Protein AF-A0A2M7QDE8-F1 (afdb_monomer_lite)

Organism: NCBI:txid1974829

Secondary structure (DSSP, 8-state):
-HHHHHHHHH--HHHHHHHHHHHHHH--SSSEEEEEES-HHHHHHHHHHHHHTT-EEEETTT-TTS--TTS-EEEE-SSHHHHHHHHHHHHHTTSS-GGGEEEEESSTHHHHHHHHHHHHTT-S---EEEHHHHHHHHHHHHHHHHHTT--HHHHHHHHHHHHT-S---

Foldseek 3Di:
DCVLLVVLLPPCLLLLVVVVVLQVVQCPDAQEEEEEEPDPVVCVVSQVSSVVVPHHYHYVVPCVVVDFQSHAYEYDYPALVVQLVVLLVCLVVSRHDQSRYEYEHADPVSLVSQCVSCVVSVHDGRHYRYSVVSSVVLVVVVVVCVVVVHDSVRNVVVVCVVSVVDPPD

Sequence (169 aa):
MKQIVQQASESRAPLIAEVLGWAKTVVTEGNNIVFDTTNAEYFATVKNLLEVNGYHVLDVVKDKKAYTSQTPRLVYQATTADTAQTIGSLIATKLVDVEKCCALLDKAEGVSDLVEIAKENGVSEIPSICSAIIYDRWFRTVRGWIRMGATAKQIQVELDQTFNLTPTK

pLDDT: mean 84.72, std 14.66, range [29.58, 96.12]

Structure (mmCIF, N/CA/C/O backbone):
data_AF-A0A2M7QDE8-F1
#
_entry.id   AF-A0A2M7QDE8-F1
#
loop_
_atom_site.group_PDB
_atom_site.id
_atom_site.type_symbol
_atom_site.label_atom_id
_atom_site.label_alt_id
_atom_site.label_comp_id
_atom_site.label_asym_id
_atom_site.label_entity_id
_atom_site.label_seq_id
_atom_site.pdbx_PDB_ins_code
_atom_site.Cartn_x
_atom_site.Cartn_y
_atom_site.Cartn_z
_atom_site.occupancy
_atom_site.B_iso_or_equiv
_atom_site.auth_seq_id
_atom_site.auth_comp_id
_atom_site.auth_asym_id
_atom_site.auth_atom_id
_atom_site.pdbx_PDB_model_num
ATOM 1 N N . MET A 1 1 ? 18.645 -6.577 -21.889 1.00 39.50 1 MET A N 1
ATOM 2 C CA . MET A 1 1 ? 17.188 -6.767 -21.690 1.00 39.50 1 MET A CA 1
ATOM 3 C C . MET A 1 1 ? 16.856 -7.132 -20.244 1.00 39.50 1 MET A C 1
ATOM 5 O O . MET A 1 1 ? 16.131 -6.371 -19.627 1.00 39.50 1 MET A O 1
ATOM 9 N N . LYS A 1 2 ? 17.437 -8.206 -19.672 1.00 37.97 2 LYS A N 1
ATOM 10 C CA . LYS A 1 2 ? 17.228 -8.579 -18.255 1.00 37.97 2 LYS A CA 1
ATOM 11 C C . LYS A 1 2 ? 17.643 -7.487 -17.256 1.00 37.97 2 LYS A C 1
ATOM 13 O O . LYS A 1 2 ? 16.861 -7.176 -16.380 1.00 37.97 2 LYS A O 1
ATOM 18 N N . GLN A 1 3 ? 18.801 -6.846 -17.436 1.00 41.59 3 GLN A N 1
ATOM 19 C CA . GLN A 1 3 ? 19.337 -5.875 -16.464 1.00 41.59 3 GLN A CA 1
ATOM 20 C C . GLN A 1 3 ? 18.450 -4.643 -16.199 1.00 41.59 3 GLN A C 1
ATOM 22 O O . GLN A 1 3 ? 18.270 -4.283 -15.049 1.00 41.59 3 GLN A O 1
ATOM 27 N N . ILE A 1 4 ? 17.854 -4.027 -17.225 1.00 45.50 4 ILE A N 1
ATOM 28 C CA . ILE A 1 4 ? 17.056 -2.789 -17.063 1.00 45.50 4 ILE A CA 1
ATOM 29 C C . ILE A 1 4 ? 15.699 -3.087 -16.410 1.00 45.50 4 ILE A C 1
ATOM 31 O O . ILE A 1 4 ? 15.236 -2.366 -15.536 1.00 45.50 4 ILE A O 1
ATOM 35 N N . VAL A 1 5 ? 15.078 -4.195 -16.822 1.00 46.16 5 VAL A N 1
ATOM 36 C CA . VAL A 1 5 ? 13.816 -4.701 -16.260 1.00 46.16 5 VAL A CA 1
ATOM 37 C C . VAL A 1 5 ? 14.018 -5.131 -14.803 1.00 46.16 5 VAL A C 1
ATOM 39 O O . VAL A 1 5 ? 13.179 -4.836 -13.959 1.00 46.16 5 VAL A O 1
ATOM 42 N N . GLN A 1 6 ? 15.153 -5.769 -14.506 1.00 44.16 6 GLN A N 1
ATOM 43 C CA . GLN A 1 6 ? 15.540 -6.178 -13.160 1.00 44.16 6 GLN A CA 1
ATOM 44 C C . GLN A 1 6 ? 15.742 -4.961 -12.243 1.00 44.16 6 GLN A C 1
ATOM 46 O O . GLN A 1 6 ? 15.187 -4.926 -11.155 1.00 44.16 6 GLN A O 1
ATOM 51 N N . GLN A 1 7 ? 16.428 -3.918 -12.713 1.00 46.44 7 GLN A N 1
ATOM 52 C CA . GLN A 1 7 ? 16.706 -2.714 -11.924 1.00 46.44 7 GLN A CA 1
ATOM 53 C C . GLN A 1 7 ? 15.438 -1.891 -11.610 1.00 46.44 7 GLN A C 1
ATOM 55 O O . GLN A 1 7 ? 15.311 -1.347 -10.516 1.00 46.44 7 GLN A O 1
ATOM 60 N N . ALA A 1 8 ? 14.464 -1.852 -12.530 1.00 43.44 8 ALA A N 1
ATOM 61 C CA . ALA A 1 8 ? 13.151 -1.234 -12.303 1.00 43.44 8 ALA A CA 1
ATOM 62 C C . ALA A 1 8 ? 12.210 -2.083 -11.420 1.00 43.44 8 ALA A C 1
ATOM 64 O O . ALA A 1 8 ? 11.289 -1.547 -10.814 1.00 43.44 8 ALA A O 1
ATOM 65 N N . SER A 1 9 ? 12.427 -3.402 -11.359 1.00 42.66 9 SER A N 1
ATOM 66 C CA . SER A 1 9 ? 11.725 -4.316 -10.446 1.00 42.66 9 SER A CA 1
ATOM 67 C C . SER A 1 9 ? 12.326 -4.318 -9.038 1.00 42.66 9 SER A C 1
ATOM 69 O O . SER A 1 9 ? 11.627 -4.616 -8.074 1.00 42.66 9 SER A O 1
ATOM 71 N N . GLU A 1 10 ? 13.628 -4.050 -8.926 1.00 50.38 10 GLU A N 1
ATOM 72 C CA . GLU A 1 10 ? 14.364 -3.964 -7.661 1.00 50.38 10 GLU A CA 1
ATOM 73 C C . GLU A 1 10 ? 14.188 -2.600 -6.990 1.00 50.38 10 GLU A C 1
ATOM 75 O O . GLU A 1 10 ? 14.259 -2.496 -5.762 1.00 50.38 10 GLU A O 1
ATOM 80 N N . SER A 1 11 ? 13.896 -1.549 -7.763 1.00 59.94 11 SER A N 1
ATOM 81 C CA . SER A 1 11 ? 13.493 -0.277 -7.186 1.00 59.94 11 SER A CA 1
ATOM 82 C C . SER A 1 11 ? 12.074 -0.413 -6.628 1.00 59.94 11 SER A C 1
ATOM 84 O O . SER A 1 11 ? 11.087 -0.502 -7.347 1.00 59.94 11 SER A O 1
ATOM 86 N N . ARG A 1 12 ? 11.939 -0.363 -5.298 1.00 71.88 12 ARG A N 1
ATOM 87 C CA . ARG A 1 12 ? 10.630 -0.247 -4.619 1.00 71.88 12 ARG A CA 1
ATOM 88 C C . ARG A 1 12 ? 9.902 1.068 -4.969 1.00 71.88 12 ARG A C 1
ATOM 90 O O . ARG A 1 12 ? 8.801 1.310 -4.490 1.00 71.88 12 ARG A O 1
ATOM 97 N N . ALA A 1 13 ? 10.507 1.929 -5.786 1.00 76.06 13 ALA A N 1
ATOM 98 C CA . ALA A 1 13 ? 10.066 3.286 -6.070 1.00 76.06 13 ALA A CA 1
ATOM 99 C C . ALA A 1 13 ? 8.669 3.399 -6.698 1.00 76.06 13 ALA A C 1
ATOM 101 O O . ALA A 1 13 ? 7.916 4.245 -6.222 1.00 76.06 13 ALA A O 1
ATOM 102 N N . PRO A 1 14 ? 8.252 2.558 -7.668 1.00 82.25 14 PRO A N 1
ATOM 103 C CA . PRO A 1 14 ? 6.893 2.625 -8.199 1.00 82.25 14 PRO A CA 1
ATOM 104 C C . PRO A 1 14 ? 5.843 2.332 -7.126 1.00 82.25 14 PRO A C 1
ATOM 106 O O . PRO A 1 14 ? 4.840 3.030 -7.033 1.00 82.25 14 PRO A O 1
ATOM 109 N N . LEU A 1 15 ? 6.103 1.337 -6.273 1.00 84.31 15 LEU A N 1
ATOM 110 C CA . LEU A 1 15 ? 5.222 0.998 -5.157 1.00 84.31 15 LEU A CA 1
ATOM 111 C C . LEU A 1 15 ? 5.143 2.146 -4.145 1.00 84.31 15 LEU A C 1
ATOM 113 O O . LEU A 1 15 ? 4.061 2.521 -3.708 1.00 84.31 15 LEU A O 1
ATOM 117 N N . 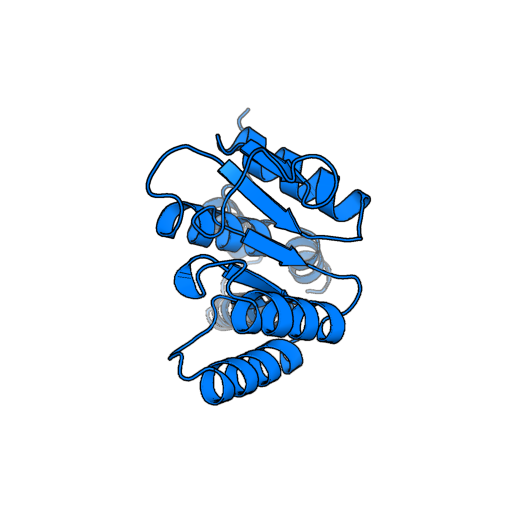ILE A 1 16 ? 6.290 2.734 -3.805 1.00 82.31 16 ILE A N 1
ATOM 118 C CA . ILE A 1 16 ? 6.375 3.855 -2.863 1.00 82.31 16 ILE A CA 1
ATOM 119 C C . ILE A 1 16 ? 5.655 5.091 -3.410 1.00 82.31 16 ILE A C 1
ATOM 121 O O . ILE A 1 16 ? 4.955 5.764 -2.658 1.00 82.31 16 ILE A O 1
ATOM 125 N N . ALA A 1 17 ? 5.793 5.383 -4.704 1.00 84.75 17 ALA A N 1
ATOM 126 C CA . ALA A 1 17 ? 5.118 6.505 -5.344 1.00 84.75 17 ALA A CA 1
ATOM 127 C C . ALA A 1 17 ? 3.590 6.383 -5.239 1.00 84.75 17 ALA A C 1
ATOM 129 O O . ALA A 1 17 ? 2.926 7.362 -4.907 1.00 84.75 17 ALA A O 1
ATOM 130 N N . GLU A 1 18 ? 3.046 5.182 -5.442 1.00 89.88 18 GLU A N 1
ATOM 131 C CA . GLU A 1 18 ? 1.611 4.909 -5.287 1.00 89.88 18 GLU A CA 1
ATOM 132 C C . GLU A 1 18 ? 1.165 5.025 -3.819 1.00 89.88 18 GLU A C 1
ATOM 134 O O . GLU A 1 18 ? 0.129 5.624 -3.536 1.00 89.88 18 GLU A O 1
ATOM 139 N N . VAL A 1 19 ? 1.975 4.548 -2.861 1.00 90.19 19 VAL A N 1
ATOM 140 C CA . VAL A 1 19 ? 1.692 4.707 -1.418 1.00 90.19 19 VAL A CA 1
ATOM 141 C C . VAL A 1 19 ? 1.659 6.177 -1.012 1.00 90.19 19 VAL A C 1
ATOM 143 O O . VAL A 1 19 ? 0.738 6.603 -0.318 1.00 90.19 19 VAL A O 1
ATOM 146 N N . LEU A 1 20 ? 2.635 6.967 -1.461 1.00 88.88 20 LEU A N 1
ATOM 147 C CA . LEU A 1 20 ? 2.668 8.408 -1.214 1.00 88.88 20 LEU A CA 1
ATOM 148 C C . LEU A 1 20 ? 1.514 9.127 -1.922 1.00 88.88 20 LEU A C 1
ATOM 150 O O . LEU A 1 20 ? 0.955 10.071 -1.370 1.00 88.88 20 LEU A O 1
ATOM 154 N N . GLY A 1 21 ? 1.150 8.688 -3.129 1.00 90.31 21 GLY A N 1
ATOM 155 C CA . GLY A 1 21 ? -0.012 9.184 -3.861 1.00 90.31 21 GLY A CA 1
ATOM 156 C C . GLY A 1 21 ? -1.293 8.990 -3.058 1.00 90.31 21 GLY A C 1
ATOM 157 O O . GLY A 1 21 ? -1.991 9.962 -2.781 1.00 90.31 21 GLY A O 1
ATOM 158 N N . TRP A 1 22 ? -1.543 7.766 -2.593 1.00 93.19 22 TRP A N 1
ATOM 159 C CA . TRP A 1 22 ? -2.669 7.462 -1.714 1.00 93.19 22 TRP A CA 1
ATOM 160 C C . TRP A 1 22 ? -2.635 8.296 -0.425 1.00 93.19 22 TRP A C 1
ATOM 162 O O . TRP A 1 22 ? -3.623 8.956 -0.098 1.00 93.19 22 TRP A O 1
ATOM 172 N N . ALA A 1 23 ? -1.491 8.357 0.262 1.00 90.75 23 ALA A N 1
ATOM 173 C CA . ALA A 1 23 ? -1.337 9.127 1.496 1.00 90.75 23 ALA A CA 1
ATOM 174 C C . ALA A 1 23 ? -1.725 10.607 1.317 1.00 90.75 23 ALA A C 1
ATOM 176 O O . ALA A 1 23 ? -2.434 11.167 2.150 1.00 90.75 23 ALA A O 1
ATOM 177 N N . LYS A 1 24 ? -1.332 11.233 0.200 1.00 90.44 24 LYS A N 1
ATOM 178 C CA . LYS A 1 24 ? -1.702 12.622 -0.134 1.00 90.44 24 LYS A CA 1
ATOM 179 C C . LYS A 1 24 ? -3.198 12.816 -0.364 1.00 90.44 24 LYS A C 1
ATOM 181 O O . LYS A 1 24 ? -3.699 13.903 -0.109 1.00 90.44 24 LYS A O 1
ATOM 186 N N . THR A 1 25 ? -3.899 11.801 -0.869 1.00 90.56 25 THR A N 1
ATOM 187 C CA . THR A 1 25 ? -5.348 11.897 -1.123 1.00 90.56 25 THR A CA 1
ATOM 188 C C . THR A 1 25 ? -6.186 11.772 0.144 1.00 90.56 25 THR A C 1
ATOM 190 O O . THR A 1 25 ? -7.268 12.343 0.215 1.00 90.56 25 THR A O 1
ATOM 193 N N . VAL A 1 26 ? -5.692 11.029 1.136 1.00 90.75 26 VAL A N 1
ATOM 194 C CA . VAL A 1 26 ? -6.503 10.560 2.267 1.00 90.75 26 VAL A CA 1
ATOM 195 C C . VAL A 1 26 ? -6.180 11.259 3.588 1.00 90.75 26 VAL A C 1
ATOM 197 O O . VAL A 1 26 ? -7.022 11.338 4.481 1.00 90.75 26 VAL A O 1
ATOM 200 N N . VAL A 1 27 ? -4.954 11.766 3.731 1.00 88.00 27 VAL A N 1
ATOM 201 C CA . VAL A 1 27 ? -4.524 12.528 4.904 1.00 88.00 27 VAL A CA 1
ATOM 202 C C . VAL A 1 27 ? -4.972 13.977 4.712 1.00 88.00 27 VAL A C 1
ATOM 204 O O . VAL A 1 27 ? -4.300 14.765 4.052 1.00 88.00 27 VAL A O 1
ATOM 207 N N . THR A 1 28 ? -6.140 14.314 5.258 1.00 78.00 28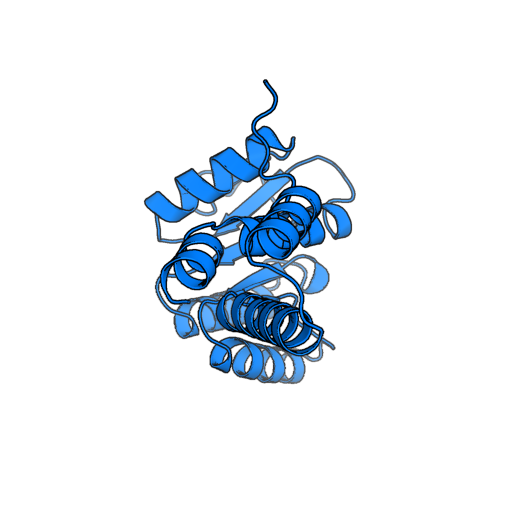 THR A N 1
ATOM 208 C CA . THR A 1 28 ? -6.727 15.662 5.166 1.00 78.00 28 THR A CA 1
ATOM 209 C C . THR A 1 28 ? -6.359 16.557 6.348 1.00 78.00 28 THR A C 1
ATOM 211 O O . THR A 1 28 ? -6.276 17.772 6.193 1.00 78.00 28 THR A O 1
ATOM 214 N N . GLU A 1 29 ? -6.139 15.970 7.527 1.00 77.50 29 GLU A N 1
ATOM 215 C CA . GLU A 1 29 ? -5.799 16.677 8.764 1.00 77.50 29 GLU A CA 1
ATOM 216 C C . GLU A 1 29 ? -4.727 15.912 9.549 1.00 77.50 29 GLU A C 1
ATOM 218 O O . GLU A 1 29 ? -4.822 14.699 9.756 1.00 77.50 29 GLU A O 1
ATOM 223 N N . GLY A 1 30 ? -3.704 16.638 10.006 1.00 82.12 30 GLY A N 1
ATOM 224 C CA . GLY A 1 30 ? -2.514 16.038 10.605 1.00 82.12 30 GLY A CA 1
ATOM 225 C C . GLY A 1 30 ? -1.680 15.259 9.586 1.00 82.12 30 GLY A C 1
ATOM 226 O O . GLY A 1 30 ? -1.886 15.372 8.384 1.00 82.12 30 GLY A O 1
ATOM 227 N N . ASN A 1 31 ? -0.728 14.467 10.086 1.00 89.81 31 ASN A N 1
ATOM 228 C CA . ASN A 1 31 ? 0.226 13.724 9.253 1.00 89.81 31 ASN A CA 1
ATOM 229 C C . ASN A 1 31 ? 0.281 12.228 9.616 1.00 89.81 31 ASN A C 1
ATOM 231 O O . ASN A 1 31 ? 1.196 11.524 9.200 1.00 89.81 31 ASN A O 1
ATOM 235 N N . ASN A 1 32 ? -0.663 11.738 10.423 1.00 93.88 32 ASN A N 1
ATOM 236 C CA . ASN A 1 32 ? -0.595 10.395 10.994 1.00 93.88 32 ASN A CA 1
ATOM 237 C C . ASN A 1 32 ? -1.133 9.338 10.024 1.00 93.88 32 ASN A C 1
ATOM 239 O O . ASN A 1 32 ? -2.249 9.460 9.522 1.00 93.88 32 ASN A O 1
ATOM 243 N N . ILE A 1 33 ? -0.371 8.263 9.841 1.00 94.81 33 ILE A N 1
ATOM 244 C CA . ILE A 1 33 ? -0.781 7.066 9.104 1.00 94.81 33 ILE A CA 1
ATOM 245 C C . ILE A 1 33 ? -0.536 5.863 10.006 1.00 94.81 33 ILE A C 1
ATOM 247 O O . ILE A 1 33 ? 0.557 5.688 10.536 1.00 94.81 33 ILE A O 1
ATOM 251 N N . VAL A 1 34 ? -1.542 5.015 10.176 1.00 95.44 34 VAL A N 1
ATOM 252 C CA . VAL A 1 34 ? -1.362 3.720 10.834 1.00 95.44 34 VAL A CA 1
ATOM 253 C C . VAL A 1 34 ? -0.823 2.741 9.806 1.00 95.44 34 VAL A C 1
ATOM 255 O O . VAL A 1 34 ? -1.432 2.573 8.749 1.00 95.44 34 VAL A O 1
ATOM 258 N N . PHE A 1 35 ? 0.285 2.076 10.119 1.00 94.81 35 PHE A N 1
ATOM 259 C CA . PHE A 1 35 ? 0.754 0.948 9.330 1.00 94.81 35 PHE A CA 1
ATOM 260 C C . PHE A 1 35 ? 0.527 -0.358 10.091 1.00 94.81 35 PHE A C 1
ATOM 262 O O . PHE A 1 35 ? 1.156 -0.627 11.114 1.00 94.81 35 PHE A O 1
ATOM 269 N N . ASP A 1 36 ? -0.418 -1.147 9.591 1.00 93.88 36 ASP A N 1
ATOM 270 C CA . ASP A 1 36 ? -0.814 -2.437 10.140 1.00 93.88 36 ASP A CA 1
ATOM 271 C C . ASP A 1 36 ? -0.092 -3.548 9.376 1.00 93.88 36 ASP A C 1
ATOM 273 O O . ASP A 1 36 ? -0.431 -3.873 8.235 1.00 93.88 36 ASP A O 1
ATOM 277 N N . THR A 1 37 ? 0.963 -4.075 9.991 1.00 91.69 37 THR A N 1
ATOM 278 C CA . THR A 1 37 ? 1.764 -5.151 9.420 1.00 91.69 37 THR A CA 1
ATOM 279 C C . THR A 1 37 ? 2.403 -5.998 10.501 1.00 91.69 37 THR A C 1
ATOM 281 O O . THR A 1 37 ? 2.858 -5.503 11.532 1.00 91.69 37 THR A O 1
ATOM 284 N N . THR A 1 38 ? 2.472 -7.297 10.240 1.00 87.94 38 THR A N 1
ATOM 285 C CA . THR A 1 38 ? 3.240 -8.258 11.040 1.00 87.94 38 THR A CA 1
ATOM 286 C C . THR A 1 38 ? 4.702 -8.369 10.587 1.00 87.94 38 THR A C 1
ATOM 288 O O . THR A 1 38 ? 5.523 -8.968 11.282 1.00 87.94 38 THR A O 1
ATOM 291 N N . ASN A 1 39 ? 5.069 -7.770 9.448 1.00 85.50 39 ASN A N 1
ATOM 292 C CA . ASN A 1 39 ? 6.428 -7.786 8.910 1.00 85.50 39 ASN A CA 1
ATOM 293 C C . ASN A 1 39 ? 7.234 -6.568 9.398 1.00 85.50 39 ASN A C 1
ATOM 295 O O . ASN A 1 39 ? 7.106 -5.465 8.865 1.00 85.50 39 ASN A O 1
ATOM 299 N N . ALA A 1 40 ? 8.111 -6.789 10.381 1.00 83.88 40 ALA A N 1
ATOM 300 C CA . ALA A 1 40 ? 8.924 -5.741 11.001 1.00 83.88 40 ALA A CA 1
ATOM 301 C C . ALA A 1 40 ? 9.928 -5.068 10.043 1.00 83.88 40 ALA A C 1
ATOM 303 O O . ALA A 1 40 ? 10.169 -3.865 10.150 1.00 83.88 40 ALA A O 1
ATOM 304 N N . GLU A 1 41 ? 10.510 -5.812 9.100 1.00 82.31 41 GLU A N 1
ATOM 305 C CA . GLU A 1 41 ? 11.461 -5.256 8.126 1.00 82.31 41 GLU A CA 1
ATOM 306 C C . GLU A 1 41 ? 10.743 -4.343 7.123 1.00 82.31 41 GLU A C 1
ATOM 308 O O . GLU A 1 41 ? 11.189 -3.231 6.811 1.00 82.31 41 GLU A O 1
ATOM 313 N N . TYR A 1 42 ? 9.579 -4.794 6.657 1.00 78.38 42 TYR A N 1
ATOM 314 C CA . TYR A 1 42 ? 8.736 -4.013 5.768 1.00 78.38 42 TYR A CA 1
ATOM 315 C C . TYR A 1 42 ? 8.171 -2.779 6.481 1.00 78.38 42 TYR A C 1
ATOM 317 O O . TYR A 1 42 ? 8.209 -1.684 5.917 1.00 78.38 42 TYR A O 1
ATOM 325 N N . PHE A 1 43 ? 7.768 -2.925 7.751 1.00 82.56 43 PHE A N 1
ATOM 326 C CA . PHE A 1 43 ? 7.406 -1.809 8.625 1.00 82.56 43 PHE A CA 1
ATOM 327 C C . PHE A 1 43 ? 8.505 -0.754 8.668 1.00 82.56 43 PHE A C 1
ATOM 329 O O . PHE A 1 43 ? 8.244 0.398 8.341 1.00 82.56 43 PHE A O 1
ATOM 336 N N . ALA A 1 44 ? 9.740 -1.140 9.003 1.00 83.81 44 ALA A N 1
ATOM 337 C CA . ALA A 1 44 ? 10.861 -0.208 9.097 1.00 83.81 44 ALA A CA 1
ATOM 338 C C . ALA A 1 44 ? 11.124 0.526 7.772 1.00 83.81 44 ALA A C 1
ATOM 340 O O . ALA A 1 44 ? 11.366 1.733 7.772 1.00 83.81 44 ALA A O 1
ATOM 341 N N . THR A 1 45 ? 11.027 -0.185 6.644 1.00 83.56 45 THR A N 1
ATOM 342 C CA . THR A 1 45 ? 11.235 0.409 5.317 1.00 83.56 45 THR A CA 1
ATOM 343 C C . THR A 1 45 ? 10.163 1.454 5.001 1.00 83.56 45 THR A C 1
ATOM 345 O O . THR A 1 45 ? 10.491 2.605 4.714 1.00 83.56 45 THR A O 1
ATOM 348 N N . VAL A 1 46 ? 8.884 1.067 5.040 1.00 83.31 46 VAL A N 1
ATOM 349 C CA . VAL A 1 46 ? 7.770 1.956 4.673 1.00 83.31 46 VAL A CA 1
ATOM 350 C C . VAL A 1 46 ? 7.659 3.109 5.664 1.00 83.31 46 VAL A C 1
ATOM 352 O O . VAL A 1 46 ? 7.443 4.243 5.244 1.00 83.31 46 VAL A O 1
ATOM 355 N N . LYS A 1 47 ? 7.890 2.847 6.958 1.00 87.00 47 LYS A N 1
ATOM 356 C CA . LYS A 1 47 ? 7.951 3.875 7.997 1.00 87.00 47 LYS A CA 1
ATOM 357 C C . LYS A 1 47 ? 8.967 4.954 7.657 1.00 87.00 47 LYS A C 1
ATOM 359 O O . LYS A 1 47 ? 8.585 6.112 7.548 1.00 87.00 47 LYS A O 1
ATOM 364 N N . ASN A 1 48 ? 10.226 4.574 7.441 1.00 85.62 48 ASN A N 1
ATOM 365 C CA . ASN A 1 48 ? 11.283 5.536 7.138 1.00 85.62 48 ASN A CA 1
ATOM 366 C C . ASN A 1 48 ? 10.932 6.378 5.900 1.00 85.62 48 ASN A C 1
ATOM 368 O O . ASN A 1 48 ? 11.095 7.592 5.892 1.00 85.62 48 ASN A O 1
ATOM 372 N N . LEU A 1 49 ? 10.380 5.748 4.863 1.00 83.44 49 LEU A N 1
ATOM 373 C CA . LEU A 1 49 ? 10.002 6.441 3.632 1.00 83.44 49 LEU A CA 1
ATOM 374 C C . LEU A 1 49 ? 8.860 7.440 3.831 1.00 83.44 49 LEU A C 1
ATOM 376 O O . LEU A 1 49 ? 8.941 8.563 3.338 1.00 83.44 49 LEU A O 1
ATOM 380 N N . LEU A 1 50 ? 7.806 7.049 4.544 1.00 86.44 50 LEU A N 1
ATOM 381 C CA . LEU A 1 50 ? 6.693 7.938 4.868 1.00 86.44 50 LEU A CA 1
ATOM 382 C C . LEU A 1 50 ? 7.153 9.092 5.776 1.00 86.44 50 LEU A C 1
ATOM 384 O O . LEU A 1 50 ? 6.783 10.238 5.526 1.00 86.44 50 LEU A O 1
ATOM 388 N N . GLU A 1 51 ? 8.020 8.822 6.755 1.00 89.81 51 GLU A N 1
ATOM 389 C CA . GLU A 1 51 ? 8.563 9.836 7.671 1.00 89.81 51 GLU A CA 1
ATOM 390 C C . GLU A 1 51 ? 9.457 10.862 6.968 1.00 89.81 51 GLU A C 1
ATOM 392 O O . GLU A 1 51 ? 9.309 12.063 7.193 1.00 89.81 51 GLU A O 1
ATOM 397 N N . VAL A 1 52 ? 10.306 10.426 6.032 1.00 86.75 52 VAL A N 1
ATOM 398 C CA . VAL A 1 52 ? 11.093 11.330 5.169 1.00 86.75 52 VAL A CA 1
ATOM 399 C C . VAL A 1 52 ? 10.193 12.246 4.328 1.00 86.75 52 VAL A C 1
ATOM 401 O O . VAL A 1 52 ? 10.589 13.358 3.987 1.00 86.75 52 VAL A O 1
ATOM 404 N N . ASN A 1 53 ? 8.967 11.813 4.024 1.00 84.62 53 ASN A N 1
ATOM 405 C CA . ASN A 1 53 ? 7.976 12.583 3.269 1.00 84.62 53 ASN A CA 1
ATOM 406 C C . ASN A 1 53 ? 6.984 13.353 4.165 1.00 84.62 53 ASN A C 1
ATOM 408 O O . ASN A 1 53 ? 5.969 13.842 3.670 1.00 84.62 53 ASN A O 1
ATOM 412 N N . GLY A 1 54 ? 7.279 13.498 5.462 1.00 87.62 54 GLY A N 1
ATOM 413 C CA . GLY A 1 54 ? 6.530 14.354 6.387 1.00 87.62 54 GLY A CA 1
ATOM 414 C C . GLY A 1 54 ? 5.348 13.688 7.094 1.00 87.62 54 GLY A C 1
ATOM 415 O O . GLY A 1 54 ? 4.643 14.367 7.844 1.00 87.62 54 GLY A O 1
ATOM 416 N N . TYR A 1 55 ? 5.137 12.385 6.897 1.00 92.56 55 TYR A N 1
ATOM 417 C CA . TYR A 1 55 ? 4.123 11.614 7.618 1.00 92.56 55 TYR A CA 1
ATOM 418 C C . TYR A 1 55 ? 4.654 11.095 8.957 1.00 92.56 55 TYR A C 1
ATOM 420 O O . TYR A 1 55 ? 5.854 10.955 9.157 1.00 92.56 55 TYR A O 1
ATOM 428 N N . HIS A 1 56 ? 3.764 10.769 9.885 1.00 93.06 56 HIS A N 1
ATOM 429 C CA . HIS A 1 56 ? 4.100 10.093 11.128 1.00 93.06 56 HIS A CA 1
ATOM 430 C C . HIS A 1 56 ? 3.452 8.710 11.138 1.00 93.06 56 HIS A C 1
ATOM 432 O O . HIS A 1 56 ? 2.227 8.588 11.085 1.00 93.06 56 HIS A O 1
ATOM 438 N N . VAL A 1 57 ? 4.279 7.664 11.160 1.00 93.75 57 VAL A N 1
ATOM 439 C CA . VAL A 1 57 ? 3.797 6.285 11.035 1.00 93.75 57 VAL A CA 1
ATOM 440 C C . VAL A 1 57 ? 3.621 5.648 12.404 1.00 93.75 57 VAL A C 1
ATOM 442 O O . VAL A 1 57 ? 4.589 5.446 13.143 1.00 93.75 57 VAL A O 1
ATOM 445 N N . LEU A 1 58 ? 2.372 5.302 12.696 1.00 94.06 58 LEU A N 1
ATOM 446 C CA . LEU A 1 58 ? 1.921 4.667 13.926 1.00 94.06 58 LEU A CA 1
ATOM 447 C C . LEU A 1 58 ? 1.832 3.149 13.735 1.00 94.06 58 LEU A C 1
ATOM 449 O O . LEU A 1 58 ? 1.332 2.666 12.719 1.00 94.06 58 LEU A O 1
ATOM 453 N N . ASP A 1 59 ? 2.290 2.397 14.728 1.00 92.56 59 ASP A N 1
ATOM 454 C CA . ASP A 1 59 ? 2.217 0.938 14.774 1.00 92.56 59 ASP A CA 1
ATOM 455 C C . ASP A 1 59 ? 0.895 0.500 15.424 1.00 92.56 59 ASP A C 1
ATOM 457 O O . ASP A 1 59 ? 0.515 0.977 16.499 1.00 92.56 59 ASP A O 1
ATOM 461 N N . VAL A 1 60 ? 0.178 -0.428 14.783 1.00 89.75 60 VAL A N 1
ATOM 462 C CA . VAL A 1 60 ? -1.144 -0.877 15.253 1.00 89.75 60 VAL A CA 1
ATOM 463 C C . VAL A 1 60 ? -1.108 -1.477 16.669 1.00 89.75 60 VAL A C 1
ATOM 465 O O . VAL A 1 60 ? -2.073 -1.321 17.424 1.00 89.75 60 VAL A O 1
ATOM 468 N N . VAL A 1 61 ? 0.001 -2.125 17.043 1.00 87.19 61 VAL A N 1
ATOM 469 C CA . VAL A 1 61 ? 0.202 -2.807 18.327 1.00 87.19 61 VAL A CA 1
ATOM 470 C C . VAL A 1 61 ? 0.669 -1.825 19.396 1.00 87.19 61 VAL A C 1
ATOM 472 O O . VAL A 1 61 ? 0.167 -1.860 20.522 1.00 87.19 61 VAL A O 1
ATOM 475 N N . LYS A 1 62 ? 1.619 -0.944 19.066 1.00 88.94 62 LYS A N 1
ATOM 476 C CA . LYS A 1 62 ? 2.252 -0.046 20.050 1.00 88.94 62 LYS A CA 1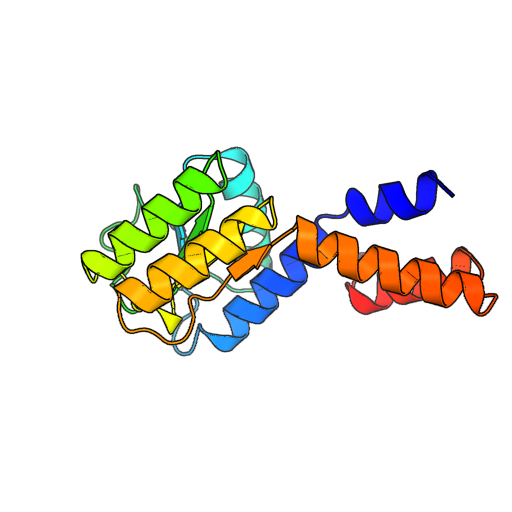
ATOM 477 C C . LYS A 1 62 ? 1.446 1.222 20.304 1.00 88.94 62 LYS A C 1
ATOM 479 O O . LYS A 1 62 ? 1.355 1.668 21.446 1.00 88.94 62 LYS A O 1
ATOM 484 N N . ASP A 1 63 ? 0.794 1.751 19.273 1.00 90.94 63 ASP A N 1
ATOM 485 C CA . ASP A 1 63 ? 0.233 3.102 19.280 1.00 90.94 63 ASP A CA 1
ATOM 486 C C . ASP A 1 63 ? -1.301 3.107 19.316 1.00 90.94 63 ASP A C 1
ATOM 488 O O . ASP A 1 63 ? -1.947 4.065 18.902 1.00 90.94 63 ASP A O 1
ATOM 492 N N . LYS A 1 64 ? -1.920 2.050 19.862 1.00 85.56 64 LYS A N 1
ATOM 493 C CA . LYS A 1 64 ? -3.382 1.835 19.864 1.00 85.56 64 LYS A CA 1
ATOM 494 C C . LYS A 1 64 ? -4.217 3.002 20.419 1.00 85.56 64 LYS A C 1
ATOM 496 O O . LYS A 1 64 ? -5.392 3.120 20.097 1.00 85.56 64 LYS A O 1
ATOM 501 N N . LYS A 1 65 ? -3.638 3.848 21.278 1.00 89.88 65 LYS A N 1
ATOM 502 C CA . LYS A 1 65 ? -4.307 5.032 21.855 1.00 89.88 65 LYS A CA 1
ATOM 503 C C . LYS A 1 65 ? -4.062 6.329 21.070 1.00 89.88 65 LYS A C 1
ATOM 505 O O . LYS A 1 65 ? -4.647 7.347 21.417 1.00 89.88 65 LYS A O 1
ATOM 510 N N . ALA A 1 66 ? -3.191 6.304 20.062 1.00 89.50 66 ALA A N 1
ATOM 511 C CA . ALA A 1 66 ? -2.751 7.475 19.302 1.00 89.50 66 ALA A CA 1
ATOM 512 C C . ALA A 1 66 ? -3.482 7.649 17.958 1.00 89.50 66 ALA A C 1
ATOM 514 O O . ALA A 1 66 ? -3.241 8.629 17.254 1.00 89.50 66 ALA A O 1
ATOM 515 N N . TYR A 1 67 ? -4.372 6.722 17.597 1.00 92.19 67 TYR A N 1
ATOM 516 C CA . TYR A 1 67 ? -5.165 6.782 16.371 1.00 92.19 67 TYR A CA 1
ATOM 517 C C . TYR A 1 67 ? -6.634 6.437 16.626 1.00 92.19 67 TYR A C 1
ATOM 519 O O . TYR A 1 67 ? -7.000 5.866 17.654 1.00 92.19 67 TYR A O 1
ATOM 527 N N . THR A 1 68 ? -7.484 6.781 15.662 1.00 91.38 68 THR A N 1
ATOM 528 C CA . THR A 1 68 ? -8.921 6.473 15.672 1.00 91.38 68 THR A CA 1
ATOM 529 C C . THR A 1 68 ? -9.311 5.746 14.383 1.00 91.38 68 THR A C 1
ATOM 531 O O . THR A 1 68 ? -8.458 5.494 13.530 1.00 91.38 68 THR A O 1
ATOM 534 N N . SER A 1 69 ? -10.594 5.420 14.207 1.00 89.75 69 SER A N 1
ATOM 535 C CA . SER A 1 69 ? -11.106 4.886 12.934 1.00 89.75 69 SER A CA 1
ATOM 536 C C . SER A 1 69 ? -10.986 5.874 11.768 1.00 89.75 69 SER A C 1
ATOM 538 O O . SER A 1 69 ? -10.963 5.460 10.613 1.00 89.75 69 SER A O 1
ATOM 540 N N . GLN A 1 70 ? -10.852 7.167 12.075 1.00 90.94 70 GLN A N 1
ATOM 541 C CA . GLN A 1 70 ? -10.687 8.246 11.103 1.00 90.94 70 GLN A CA 1
ATOM 542 C C . GLN A 1 70 ? -9.234 8.430 10.652 1.00 90.94 70 GLN A C 1
ATOM 544 O O . GLN A 1 70 ? -8.980 9.230 9.750 1.00 90.94 70 GLN A O 1
ATOM 549 N N . THR A 1 71 ? -8.276 7.758 11.297 1.00 93.44 71 THR A N 1
ATOM 550 C CA . THR A 1 71 ? -6.859 7.846 10.935 1.00 93.44 71 THR A CA 1
ATOM 551 C C . THR A 1 71 ? -6.579 6.911 9.756 1.00 93.44 71 THR A C 1
ATOM 553 O O . THR A 1 71 ? -6.875 5.718 9.874 1.00 93.44 71 THR A O 1
ATOM 556 N N . PRO A 1 72 ? -5.994 7.405 8.645 1.00 94.81 72 PRO A N 1
ATOM 557 C CA . PRO A 1 72 ? -5.666 6.572 7.496 1.00 94.81 72 PRO A CA 1
ATOM 558 C C . PRO A 1 72 ? -4.832 5.357 7.873 1.00 94.81 72 PRO A C 1
ATOM 560 O O . PRO A 1 72 ? -3.871 5.466 8.639 1.00 94.81 72 PRO A O 1
ATOM 563 N N . ARG A 1 73 ? -5.209 4.195 7.340 1.00 95.38 73 ARG A N 1
ATOM 564 C CA . ARG A 1 73 ? -4.583 2.917 7.658 1.00 95.38 73 ARG A CA 1
ATOM 565 C C . ARG A 1 73 ? -4.140 2.194 6.405 1.00 95.38 73 ARG A C 1
ATOM 567 O O . ARG A 1 73 ? -4.954 1.841 5.557 1.00 95.38 73 ARG A O 1
ATOM 574 N N . LEU A 1 74 ? -2.846 1.934 6.348 1.00 95.50 74 LEU A N 1
ATOM 575 C CA . LEU A 1 74 ? -2.220 1.072 5.365 1.00 95.50 74 LEU A CA 1
ATOM 576 C C . LEU A 1 74 ? -2.094 -0.326 5.976 1.00 95.50 74 LEU A C 1
ATOM 578 O O . LEU A 1 74 ? -1.637 -0.449 7.111 1.00 95.50 74 LEU A O 1
ATOM 582 N N . VAL A 1 75 ? -2.502 -1.368 5.258 1.00 95.69 75 VAL A N 1
ATOM 583 C CA . VAL A 1 75 ? -2.458 -2.754 5.747 1.00 95.69 75 VAL A CA 1
ATOM 584 C C . VAL A 1 75 ? -1.599 -3.595 4.818 1.00 95.69 75 VAL A C 1
ATOM 586 O O . VAL A 1 75 ? -1.830 -3.624 3.611 1.00 95.69 75 VAL A O 1
ATOM 589 N N . TYR A 1 76 ? -0.620 -4.297 5.379 1.00 93.88 76 TYR A N 1
ATOM 590 C CA . TYR A 1 76 ? 0.198 -5.277 4.673 1.00 93.88 76 TYR A CA 1
ATOM 591 C C . TYR A 1 76 ? 0.482 -6.454 5.590 1.00 93.88 76 TYR A C 1
ATOM 593 O O . TYR A 1 76 ? 1.086 -6.275 6.638 1.00 93.88 76 TYR A O 1
ATOM 601 N N . GLN A 1 77 ? 0.106 -7.661 5.197 1.00 93.12 77 GLN A N 1
ATOM 602 C CA . GLN A 1 77 ? 0.420 -8.868 5.951 1.00 93.12 77 GLN A CA 1
ATOM 603 C C . GLN A 1 77 ? 1.333 -9.794 5.156 1.00 93.12 77 GLN A C 1
ATOM 605 O O . GLN A 1 77 ? 1.631 -9.558 3.986 1.00 93.12 77 GLN A O 1
ATOM 610 N N . ALA A 1 78 ? 1.801 -10.854 5.817 1.00 88.25 78 ALA A N 1
ATOM 611 C CA . ALA A 1 78 ? 2.728 -11.820 5.234 1.00 88.25 78 ALA A CA 1
ATOM 612 C C . ALA A 1 78 ? 2.205 -12.448 3.931 1.00 88.25 78 ALA A C 1
ATOM 614 O O . ALA A 1 78 ? 2.999 -12.816 3.065 1.00 88.25 78 ALA A O 1
ATOM 615 N N . THR A 1 79 ? 0.883 -12.564 3.783 1.00 89.94 79 THR A N 1
ATOM 616 C CA . THR A 1 79 ? 0.252 -13.034 2.553 1.00 89.94 79 THR A CA 1
ATOM 617 C C . THR A 1 79 ? -0.835 -12.076 2.074 1.00 89.94 79 THR A C 1
ATOM 619 O O . THR A 1 79 ? -1.453 -11.347 2.847 1.00 89.94 79 THR A O 1
ATOM 622 N N . THR A 1 80 ? -1.095 -12.106 0.765 1.00 90.25 80 THR A N 1
ATOM 623 C CA . THR A 1 80 ? -2.184 -11.347 0.128 1.00 90.25 80 THR A CA 1
ATOM 624 C C . THR A 1 80 ? -3.551 -11.686 0.742 1.00 90.25 80 THR A C 1
ATOM 626 O O . THR A 1 80 ? -4.344 -10.778 0.982 1.00 90.25 80 THR A O 1
ATOM 629 N N . ALA A 1 81 ? -3.789 -12.963 1.060 1.00 90.38 81 ALA A N 1
ATOM 630 C CA . ALA A 1 81 ? -5.018 -13.420 1.703 1.00 90.38 81 ALA A CA 1
ATOM 631 C C . ALA A 1 81 ? -5.159 -12.865 3.130 1.00 90.38 81 ALA A C 1
ATOM 633 O O . ALA A 1 81 ? -6.220 -12.355 3.484 1.00 90.38 81 ALA A O 1
ATOM 634 N N . ASP A 1 82 ? -4.079 -12.878 3.920 1.00 93.25 82 ASP A N 1
ATOM 635 C CA . ASP A 1 82 ? -4.090 -12.313 5.276 1.00 93.25 82 ASP A CA 1
ATOM 636 C C . ASP A 1 82 ? -4.363 -10.803 5.250 1.00 93.25 82 ASP A C 1
ATOM 638 O O . ASP A 1 82 ? -5.106 -10.289 6.090 1.00 93.25 82 ASP A O 1
ATOM 642 N N . THR A 1 83 ? -3.806 -10.078 4.270 1.00 94.50 83 THR A N 1
ATOM 643 C CA . THR A 1 83 ? -4.115 -8.655 4.071 1.00 94.50 83 THR A CA 1
ATOM 644 C C . THR A 1 83 ? -5.606 -8.461 3.794 1.00 94.50 83 THR A C 1
ATOM 646 O O . THR A 1 83 ? -6.245 -7.667 4.484 1.00 94.50 83 THR A O 1
ATOM 649 N N . ALA A 1 84 ? -6.180 -9.194 2.832 1.00 92.94 84 ALA A N 1
ATOM 650 C CA . ALA A 1 84 ? -7.598 -9.087 2.483 1.00 92.94 84 ALA A CA 1
ATOM 651 C C . ALA A 1 84 ? -8.510 -9.425 3.676 1.00 92.94 84 ALA A C 1
ATOM 653 O O . ALA A 1 84 ? -9.433 -8.672 3.990 1.00 92.94 84 ALA A O 1
ATOM 654 N N . GLN A 1 85 ? -8.201 -10.494 4.415 1.00 92.56 85 GLN A N 1
ATOM 655 C CA . GLN A 1 85 ? -8.941 -10.877 5.619 1.00 92.56 85 GLN A CA 1
ATOM 656 C C . GLN A 1 85 ? -8.866 -9.804 6.715 1.00 92.56 85 GLN A C 1
ATOM 658 O O . GLN A 1 85 ? -9.868 -9.511 7.379 1.00 92.56 85 GLN A O 1
ATOM 663 N N . THR A 1 86 ? -7.690 -9.202 6.908 1.00 95.06 86 THR A N 1
ATOM 664 C CA . THR A 1 86 ? -7.485 -8.135 7.898 1.00 95.06 86 THR A CA 1
ATOM 665 C C . THR A 1 86 ? -8.330 -6.917 7.546 1.00 95.06 86 THR A C 1
ATOM 667 O O . THR A 1 86 ? -9.061 -6.409 8.393 1.00 95.06 86 THR A O 1
ATOM 670 N N . ILE A 1 87 ? -8.305 -6.497 6.280 1.00 94.44 87 ILE A N 1
ATOM 671 C CA . ILE A 1 87 ? -9.143 -5.414 5.753 1.00 94.44 87 ILE A CA 1
ATOM 672 C C . ILE A 1 87 ? -10.630 -5.702 5.984 1.00 94.44 87 ILE A C 1
ATOM 674 O O . ILE A 1 87 ? -11.322 -4.878 6.583 1.00 94.44 87 ILE A O 1
ATOM 678 N N . GLY A 1 88 ? -11.114 -6.880 5.577 1.00 92.19 88 GLY A N 1
ATOM 679 C CA . GLY A 1 88 ? -12.515 -7.265 5.764 1.00 92.19 88 GLY A CA 1
ATOM 680 C C . GLY A 1 88 ? -12.936 -7.210 7.233 1.00 92.19 88 GLY A C 1
ATOM 681 O O . GLY A 1 88 ? -13.987 -6.664 7.564 1.00 92.19 88 GLY A O 1
ATOM 682 N N . SER A 1 89 ? -12.067 -7.671 8.135 1.00 93.88 89 SER A N 1
ATOM 683 C CA . SER A 1 89 ? -12.306 -7.611 9.581 1.00 93.88 89 SER A CA 1
ATOM 684 C C . SER A 1 89 ? -12.367 -6.173 10.102 1.00 93.88 89 SER A C 1
ATOM 686 O O . SER A 1 89 ? -13.253 -5.840 10.891 1.00 93.88 89 SER A O 1
ATOM 688 N N . LEU A 1 90 ? -11.454 -5.300 9.667 1.00 93.81 90 LEU A N 1
ATOM 689 C CA . LEU A 1 90 ? -11.409 -3.894 10.082 1.00 93.81 90 LEU A CA 1
ATOM 690 C C . LEU A 1 90 ? -12.659 -3.121 9.642 1.00 93.81 90 LEU A C 1
ATOM 692 O O . LEU A 1 90 ? -13.194 -2.331 10.423 1.00 93.81 90 LEU A O 1
ATOM 696 N N . ILE A 1 91 ? -13.139 -3.382 8.427 1.00 91.94 91 ILE A N 1
ATOM 697 C CA . ILE A 1 91 ? -14.346 -2.762 7.871 1.00 91.94 91 ILE A CA 1
ATOM 698 C C . ILE A 1 91 ? -15.594 -3.282 8.591 1.00 91.94 91 ILE A C 1
ATOM 700 O O . ILE A 1 91 ? -16.377 -2.484 9.109 1.00 91.94 91 ILE A O 1
ATOM 704 N N . ALA A 1 92 ? -15.747 -4.605 8.712 1.00 90.38 92 ALA A N 1
ATOM 705 C CA . ALA A 1 92 ? -16.907 -5.221 9.362 1.00 90.38 92 ALA A CA 1
ATOM 706 C C . ALA A 1 92 ? -17.060 -4.780 10.830 1.00 90.38 92 ALA A C 1
ATOM 708 O O . ALA A 1 92 ? -18.172 -4.594 11.328 1.00 90.38 92 ALA A O 1
ATOM 709 N N . THR A 1 93 ? -15.938 -4.561 11.522 1.00 91.88 93 THR A N 1
ATOM 710 C CA . THR A 1 93 ? -15.907 -4.087 12.917 1.00 91.88 93 THR A CA 1
ATOM 711 C C . THR A 1 93 ? -15.919 -2.562 13.058 1.00 91.88 93 THR A C 1
ATOM 713 O O . THR A 1 93 ? -15.934 -2.063 14.184 1.00 91.88 93 THR A O 1
ATOM 716 N N . LYS A 1 94 ? -15.943 -1.809 11.947 1.00 90.94 94 LYS A N 1
ATOM 717 C CA . LYS A 1 94 ? -15.915 -0.334 11.910 1.00 90.94 94 LYS A CA 1
ATOM 718 C C . LYS A 1 94 ? -14.714 0.276 12.644 1.00 90.94 94 LYS A C 1
ATOM 720 O O . LYS A 1 94 ? -14.797 1.366 13.209 1.00 90.94 94 LYS A O 1
ATOM 725 N N . LEU A 1 95 ? -13.584 -0.431 12.642 1.00 90.69 95 LEU A N 1
ATOM 726 C CA . LEU A 1 95 ? -12.332 0.033 13.248 1.00 90.69 95 LEU A CA 1
ATOM 727 C C . LEU A 1 95 ? -11.557 1.004 12.350 1.00 90.69 95 LEU A C 1
ATOM 729 O O . LEU A 1 95 ? -10.566 1.585 12.800 1.00 90.69 95 LEU A O 1
ATOM 733 N N . VAL A 1 96 ? -11.996 1.170 11.104 1.00 91.69 96 VAL A N 1
ATOM 734 C CA . VAL A 1 96 ? -11.449 2.097 10.114 1.00 91.69 96 VAL A CA 1
ATOM 735 C C . VAL A 1 96 ? -12.550 2.507 9.135 1.00 91.69 96 VAL A C 1
ATOM 737 O O . VAL A 1 96 ? -13.431 1.701 8.828 1.00 91.69 96 VAL A O 1
ATOM 740 N N . ASP A 1 97 ? -12.495 3.736 8.631 1.00 91.25 97 ASP A N 1
ATOM 741 C CA . ASP A 1 97 ? -13.308 4.117 7.475 1.00 91.25 97 ASP A CA 1
ATOM 742 C C . ASP A 1 97 ? -12.763 3.463 6.206 1.00 91.25 97 ASP A C 1
ATOM 744 O O . ASP A 1 97 ? -11.556 3.469 5.963 1.00 91.25 97 ASP A O 1
ATOM 748 N N . VAL A 1 98 ? -13.654 2.948 5.359 1.00 91.94 98 VAL A N 1
ATOM 749 C CA . VAL A 1 98 ? -13.265 2.214 4.144 1.00 91.94 98 VAL A CA 1
ATOM 750 C C . VAL A 1 98 ? -12.408 3.060 3.206 1.00 91.94 98 VAL A C 1
ATOM 752 O O . VAL A 1 98 ? -11.353 2.612 2.771 1.00 91.94 98 VAL A O 1
ATOM 755 N N . GLU A 1 99 ? -12.801 4.310 2.962 1.00 90.56 99 GLU A N 1
ATOM 756 C CA . GLU A 1 99 ? -12.059 5.244 2.099 1.00 90.56 99 GLU A CA 1
ATOM 757 C C . GLU A 1 99 ? -10.663 5.576 2.650 1.00 90.56 99 GLU A C 1
ATOM 759 O O . GLU A 1 99 ? -9.763 5.975 1.911 1.00 90.56 99 GLU A O 1
ATOM 764 N N . LYS A 1 100 ? -10.470 5.375 3.958 1.00 92.81 100 LYS A N 1
ATOM 765 C CA . LYS A 1 100 ? -9.211 5.608 4.663 1.00 92.81 100 LYS A CA 1
ATOM 766 C C . LYS A 1 100 ? -8.395 4.342 4.883 1.00 92.81 100 LYS A C 1
ATOM 768 O O . LYS A 1 100 ? -7.338 4.406 5.509 1.00 92.81 100 LYS A O 1
ATOM 773 N N . CYS A 1 101 ? -8.855 3.205 4.371 1.00 94.69 101 CYS A N 1
ATOM 774 C CA . CYS A 1 101 ? -8.211 1.917 4.534 1.00 94.69 101 CYS A CA 1
ATOM 775 C C . CYS A 1 101 ? -7.648 1.437 3.199 1.00 94.69 101 CYS A C 1
ATOM 777 O O . CYS A 1 101 ? -8.393 1.230 2.248 1.00 94.69 101 CYS A O 1
ATOM 779 N N . CYS A 1 102 ? -6.330 1.267 3.127 1.00 96.12 102 CYS A N 1
ATOM 780 C CA . CYS A 1 102 ? -5.654 0.843 1.911 1.00 96.12 102 CYS A CA 1
ATOM 781 C C . CYS A 1 102 ? -4.907 -0.466 2.111 1.00 96.12 102 CYS A C 1
ATOM 783 O O . CYS A 1 102 ? -4.106 -0.614 3.037 1.00 96.12 102 CYS A O 1
ATOM 785 N N . ALA A 1 103 ? -5.155 -1.409 1.210 1.00 95.94 103 ALA A N 1
ATOM 786 C CA . ALA A 1 103 ? -4.464 -2.684 1.178 1.00 95.94 103 ALA A CA 1
ATOM 787 C C . ALA A 1 103 ? -3.200 -2.604 0.315 1.00 95.94 103 ALA A C 1
ATOM 789 O O . ALA A 1 103 ? -3.258 -2.228 -0.855 1.00 95.94 103 ALA A O 1
ATOM 790 N N . LEU A 1 104 ? -2.067 -3.040 0.858 1.00 93.62 104 LEU A N 1
ATOM 791 C CA . LEU A 1 104 ? -0.870 -3.344 0.083 1.00 93.62 104 LEU A CA 1
ATOM 792 C C . LEU A 1 104 ? -0.868 -4.826 -0.287 1.00 93.62 104 LEU A C 1
ATOM 794 O O . LEU A 1 104 ? -0.896 -5.694 0.587 1.00 93.62 104 LEU A O 1
ATOM 798 N N . LEU A 1 105 ? -0.817 -5.119 -1.583 1.00 93.25 105 LEU A N 1
ATOM 799 C CA . LEU A 1 105 ? -0.937 -6.479 -2.101 1.00 93.25 105 LEU A CA 1
ATOM 800 C C . LEU A 1 105 ? 0.232 -6.829 -3.014 1.00 93.25 105 LEU A C 1
ATOM 802 O O . LEU A 1 105 ? 0.641 -6.028 -3.854 1.00 93.25 105 LEU A O 1
ATOM 806 N N . ASP A 1 106 ? 0.704 -8.069 -2.919 1.00 89.88 106 ASP A N 1
ATOM 807 C CA . ASP A 1 106 ? 1.773 -8.567 -3.788 1.00 89.88 106 ASP A CA 1
ATOM 808 C C . ASP A 1 106 ? 1.261 -9.266 -5.048 1.00 89.88 106 ASP A C 1
ATOM 810 O O . ASP A 1 106 ? 1.998 -9.439 -6.017 1.00 89.88 106 ASP A O 1
ATOM 814 N N . LYS A 1 107 ? -0.019 -9.643 -5.067 1.00 90.19 107 LYS A N 1
ATOM 815 C CA . LYS A 1 107 ? -0.635 -10.387 -6.165 1.00 90.19 107 LYS A CA 1
ATOM 816 C C . LYS A 1 107 ? -1.959 -9.769 -6.593 1.00 90.19 107 LYS A C 1
ATOM 818 O O . LYS A 1 107 ? -2.699 -9.235 -5.772 1.00 90.19 107 LYS A O 1
ATOM 823 N N . ALA A 1 108 ? -2.273 -9.910 -7.880 1.00 89.81 108 ALA A N 1
ATOM 824 C CA . ALA A 1 108 ? -3.516 -9.404 -8.463 1.00 89.81 108 ALA A CA 1
ATOM 825 C C . ALA A 1 108 ? -4.771 -10.134 -7.947 1.00 89.81 108 ALA A C 1
ATOM 827 O O . ALA A 1 108 ? -5.844 -9.538 -7.935 1.00 89.81 108 ALA A O 1
ATOM 828 N N . GLU A 1 109 ? -4.638 -11.388 -7.492 1.00 90.81 109 GLU A N 1
ATOM 829 C CA . GLU A 1 109 ? -5.745 -12.150 -6.886 1.00 90.81 109 GLU A CA 1
ATOM 830 C C . GLU A 1 109 ? -6.368 -11.397 -5.702 1.00 90.81 109 GLU A C 1
ATOM 832 O O . GLU A 1 109 ? -7.581 -11.226 -5.670 1.00 90.81 109 GLU A O 1
ATOM 837 N N . GLY A 1 110 ? -5.547 -10.773 -4.849 1.00 88.69 110 GLY A N 1
ATOM 838 C CA . GLY A 1 110 ? -6.041 -10.006 -3.701 1.00 88.69 110 GLY A CA 1
ATOM 839 C C . GLY A 1 110 ? -6.889 -8.792 -4.062 1.00 88.69 110 GLY A C 1
ATOM 840 O O . GLY A 1 110 ? -7.722 -8.373 -3.269 1.00 88.69 110 GLY A O 1
ATOM 841 N N . VAL A 1 111 ? -6.714 -8.214 -5.255 1.00 91.69 111 VAL A N 1
ATOM 842 C CA . VAL A 1 111 ? -7.580 -7.114 -5.709 1.00 91.69 111 VAL A CA 1
ATOM 843 C C . VAL A 1 111 ? -8.984 -7.639 -6.000 1.00 91.69 111 VAL A C 1
ATOM 845 O O . VAL A 1 111 ? -9.963 -6.955 -5.720 1.00 91.69 111 VAL A O 1
ATOM 848 N N . SER A 1 112 ? -9.090 -8.866 -6.518 1.00 92.19 112 SER A N 1
ATOM 849 C CA . SER A 1 112 ? -10.386 -9.512 -6.755 1.00 92.19 112 SER A CA 1
ATOM 850 C C . SER A 1 112 ? -11.083 -9.816 -5.428 1.00 92.19 112 SER A C 1
ATOM 852 O O . SER A 1 112 ? -12.259 -9.490 -5.285 1.00 92.19 112 SER A O 1
ATOM 854 N N . ASP A 1 113 ? -10.336 -10.312 -4.437 1.00 92.50 113 ASP A N 1
ATOM 855 C CA . ASP A 1 113 ? -10.853 -10.563 -3.085 1.00 92.50 113 ASP A CA 1
ATOM 856 C C . ASP A 1 113 ? -11.407 -9.275 -2.449 1.00 92.50 113 ASP A C 1
ATOM 858 O O . ASP A 1 113 ? -12.496 -9.262 -1.878 1.00 92.50 113 ASP A O 1
ATOM 862 N N . LEU A 1 114 ? -10.704 -8.145 -2.599 1.00 93.56 114 LEU A N 1
ATOM 863 C CA . LEU A 1 114 ? -11.177 -6.852 -2.091 1.00 93.56 114 LEU A CA 1
ATOM 864 C C . LEU A 1 114 ? -12.454 -6.363 -2.781 1.00 93.56 114 LEU A C 1
ATOM 866 O O . LEU A 1 114 ? -13.281 -5.726 -2.132 1.00 93.56 114 LEU A O 1
ATOM 870 N N . VAL A 1 115 ? -12.649 -6.661 -4.068 1.00 93.81 115 VAL A N 1
ATOM 871 C CA . VAL A 1 115 ? -13.899 -6.340 -4.776 1.00 93.81 115 VAL A CA 1
ATOM 872 C C . VAL A 1 115 ? -15.071 -7.140 -4.206 1.00 93.81 115 VAL A C 1
ATOM 874 O O . VAL A 1 115 ? -16.180 -6.612 -4.103 1.00 93.81 115 VAL A O 1
ATOM 877 N N . GLU A 1 116 ? -14.856 -8.400 -3.836 1.00 93.12 116 GLU A N 1
ATOM 878 C CA . GLU A 1 116 ? -15.881 -9.221 -3.185 1.00 93.12 116 GLU A CA 1
ATOM 879 C C . GLU A 1 116 ? -16.208 -8.684 -1.789 1.00 93.12 116 GLU A C 1
ATOM 881 O O . GLU A 1 116 ? -17.372 -8.398 -1.507 1.00 93.12 116 GLU A O 1
ATOM 886 N N . ILE A 1 117 ? -15.185 -8.401 -0.976 1.00 92.75 117 ILE A N 1
ATOM 887 C CA . ILE A 1 117 ? -15.349 -7.801 0.357 1.00 92.75 117 ILE A CA 1
ATOM 888 C C . ILE A 1 117 ? -16.088 -6.459 0.267 1.00 92.75 117 ILE A C 1
ATOM 890 O O . ILE A 1 117 ? -16.969 -6.178 1.083 1.00 92.75 117 ILE A O 1
ATOM 894 N N . ALA A 1 118 ? -15.772 -5.626 -0.729 1.00 92.69 118 ALA A N 1
ATOM 895 C CA . ALA A 1 118 ? -16.447 -4.351 -0.938 1.00 92.69 118 ALA A CA 1
ATOM 896 C C . ALA A 1 118 ? -17.957 -4.542 -1.169 1.00 92.69 118 ALA A C 1
ATOM 898 O O . ALA A 1 118 ? -18.779 -3.908 -0.502 1.00 92.69 118 ALA A O 1
ATOM 899 N N . LYS A 1 119 ? -18.329 -5.485 -2.045 1.00 92.69 119 LYS A N 1
ATOM 900 C CA . LYS A 1 119 ? -19.734 -5.820 -2.327 1.00 92.69 119 LYS A CA 1
ATOM 901 C C . LYS A 1 119 ? -20.462 -6.332 -1.088 1.00 92.69 119 LYS A C 1
ATOM 903 O O . LYS A 1 119 ? -21.578 -5.891 -0.826 1.00 92.69 119 LYS A O 1
ATOM 908 N N . GLU A 1 120 ? -19.839 -7.227 -0.325 1.00 90.38 120 GLU A N 1
ATOM 909 C CA . GLU A 1 120 ? -20.417 -7.790 0.902 1.00 90.38 120 GLU A CA 1
ATOM 910 C C . GLU A 1 120 ? -20.678 -6.726 1.972 1.00 90.38 120 GLU A C 1
ATOM 912 O O . GLU A 1 120 ? -21.654 -6.813 2.715 1.00 90.38 120 GLU A O 1
ATOM 917 N N . ASN A 1 121 ? -19.836 -5.692 2.019 1.00 86.00 121 ASN A N 1
ATOM 918 C CA . ASN A 1 121 ? -19.948 -4.596 2.978 1.00 86.00 121 ASN A CA 1
ATOM 919 C C . ASN A 1 121 ? -20.728 -3.386 2.433 1.00 86.00 121 ASN A C 1
ATOM 921 O O . ASN A 1 121 ? -20.828 -2.367 3.115 1.00 86.00 121 ASN A O 1
ATOM 925 N N . GLY A 1 122 ? -21.300 -3.483 1.226 1.00 88.00 122 GLY A N 1
ATOM 926 C CA . GLY A 1 122 ? -22.095 -2.415 0.616 1.00 88.00 122 GLY A CA 1
ATOM 927 C C . GLY A 1 122 ? -21.296 -1.152 0.285 1.00 88.00 122 GLY A C 1
ATOM 928 O O . GLY A 1 122 ? -21.865 -0.061 0.256 1.00 88.00 122 GLY A O 1
ATOM 929 N N . VAL A 1 123 ? -19.989 -1.286 0.053 1.00 88.88 123 VAL A N 1
ATOM 930 C CA . VAL A 1 123 ? -19.087 -0.189 -0.323 1.00 88.88 123 VAL A CA 1
ATOM 931 C C . VAL A 1 123 ? -18.671 -0.319 -1.784 1.00 88.88 123 VAL A C 1
ATOM 933 O O . VAL A 1 123 ? -18.602 -1.418 -2.331 1.00 88.88 123 VAL A O 1
ATOM 936 N N . SER A 1 124 ? -18.430 0.812 -2.448 1.00 87.19 124 SER A N 1
ATOM 937 C CA . SER A 1 124 ? -18.135 0.827 -3.885 1.00 87.19 124 SER A CA 1
ATOM 938 C C . SER A 1 124 ? -16.781 0.208 -4.210 1.00 87.19 124 SER A C 1
ATOM 940 O O . SER A 1 124 ? -16.660 -0.542 -5.175 1.00 87.19 124 SER A O 1
ATOM 942 N N . GLU A 1 125 ? -15.767 0.533 -3.413 1.00 92.62 125 GLU A N 1
ATOM 943 C CA . GLU A 1 125 ? -14.394 0.093 -3.615 1.00 92.62 125 GLU A CA 1
ATOM 944 C C . GLU A 1 125 ? -13.624 0.192 -2.299 1.00 92.62 125 GLU A C 1
ATOM 946 O O . GLU A 1 125 ? -13.892 1.066 -1.472 1.00 92.62 125 GLU A O 1
ATOM 951 N N . ILE A 1 126 ? -12.654 -0.703 -2.123 1.00 94.00 126 ILE A N 1
ATOM 952 C CA . ILE A 1 126 ? -11.653 -0.601 -1.068 1.00 94.00 126 ILE A CA 1
ATOM 953 C C . ILE A 1 126 ? -10.337 -0.183 -1.732 1.00 94.00 126 ILE A C 1
ATOM 955 O O . ILE A 1 126 ? -9.861 -0.912 -2.610 1.00 94.00 126 ILE A O 1
ATOM 959 N N . PRO A 1 127 ? -9.734 0.952 -1.333 1.00 95.12 127 PRO A N 1
ATOM 960 C CA . PRO A 1 127 ? -8.441 1.370 -1.851 1.00 95.12 127 PRO A CA 1
ATOM 961 C C . PRO A 1 127 ? -7.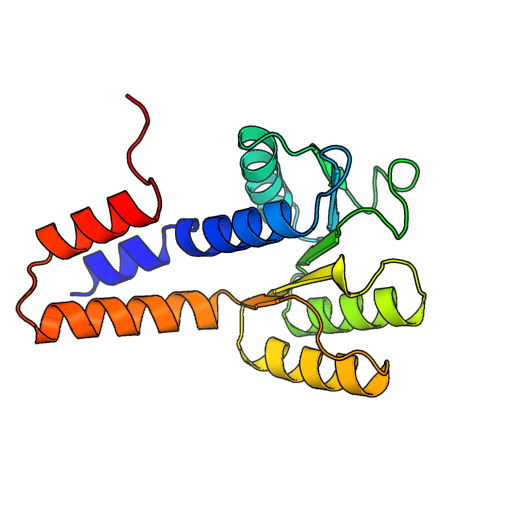399 0.250 -1.757 1.00 95.12 127 PRO A C 1
ATOM 963 O O . PRO A 1 127 ? -7.247 -0.417 -0.730 1.00 95.12 127 PRO A O 1
ATOM 966 N N . SER A 1 128 ? -6.655 0.033 -2.839 1.00 95.12 128 SER A N 1
ATOM 967 C CA . SER A 1 128 ? -5.583 -0.956 -2.852 1.00 95.12 128 SER A CA 1
ATOM 968 C C . SER A 1 128 ? -4.433 -0.545 -3.757 1.00 95.12 128 SER A C 1
ATOM 970 O O . SER A 1 128 ? -4.607 0.121 -4.776 1.00 95.12 128 SER A O 1
ATOM 972 N N . ILE A 1 129 ? -3.236 -0.966 -3.369 1.00 94.31 129 ILE A N 1
ATOM 973 C CA . ILE A 1 129 ? -1.991 -0.761 -4.095 1.00 94.31 129 ILE A CA 1
ATOM 974 C C . ILE A 1 129 ? -1.369 -2.140 -4.283 1.00 94.31 129 ILE A C 1
ATOM 976 O O . ILE A 1 129 ? -0.894 -2.770 -3.337 1.00 94.31 129 ILE A O 1
ATOM 980 N N . CYS A 1 130 ? -1.389 -2.623 -5.523 1.00 92.81 130 CYS A N 1
ATOM 981 C CA . CYS A 1 130 ? -0.918 -3.960 -5.862 1.00 92.81 130 CYS A CA 1
ATOM 982 C C . CYS A 1 130 ? 0.403 -3.902 -6.634 1.00 92.81 130 CYS A C 1
ATOM 984 O O . CYS A 1 130 ? 0.443 -3.426 -7.772 1.00 92.81 130 CYS A O 1
ATOM 986 N N . SER A 1 131 ? 1.475 -4.438 -6.047 1.00 89.88 131 SER A N 1
ATOM 987 C CA . SER A 1 131 ? 2.813 -4.418 -6.644 1.00 89.88 131 SER A CA 1
ATOM 988 C C . SER A 1 131 ? 2.849 -5.156 -7.988 1.00 89.88 131 SER A C 1
ATOM 990 O O . SER A 1 131 ? 3.375 -4.618 -8.961 1.00 89.88 131 SER A O 1
ATOM 992 N N . ALA A 1 132 ? 2.192 -6.317 -8.108 1.00 89.25 132 ALA A N 1
ATOM 993 C CA . ALA A 1 132 ? 2.084 -7.049 -9.374 1.00 89.25 132 ALA A CA 1
ATOM 994 C C . ALA A 1 132 ? 1.440 -6.220 -10.499 1.00 89.25 132 ALA A C 1
ATOM 996 O O . ALA A 1 132 ? 1.929 -6.232 -11.629 1.00 89.25 132 ALA A O 1
ATOM 997 N N . ILE A 1 133 ? 0.374 -5.468 -10.200 1.00 90.94 133 ILE A N 1
ATOM 998 C CA . ILE A 1 133 ? -0.305 -4.614 -11.189 1.00 90.94 133 ILE A CA 1
ATOM 999 C C . ILE A 1 133 ? 0.585 -3.435 -11.584 1.00 90.94 133 ILE A C 1
ATOM 1001 O O . ILE A 1 133 ? 0.685 -3.109 -12.771 1.00 90.94 133 ILE A O 1
ATOM 1005 N N . ILE A 1 134 ? 1.245 -2.812 -10.605 1.00 89.81 134 ILE A N 1
ATOM 1006 C CA . ILE A 1 134 ? 2.157 -1.686 -10.824 1.00 89.81 134 ILE A CA 1
ATOM 1007 C C . ILE A 1 134 ? 3.304 -2.116 -11.738 1.00 89.81 134 ILE A C 1
ATOM 1009 O O . ILE A 1 134 ? 3.523 -1.500 -12.784 1.00 89.81 134 ILE A O 1
ATOM 1013 N N . TYR A 1 135 ? 4.003 -3.199 -11.399 1.00 86.50 135 TYR A N 1
ATOM 1014 C CA . TYR A 1 135 ? 5.126 -3.673 -12.201 1.00 86.50 135 TYR A CA 1
ATOM 1015 C C . TYR A 1 135 ? 4.680 -4.127 -13.595 1.00 86.50 135 TYR A C 1
ATOM 1017 O O . TYR A 1 135 ? 5.321 -3.766 -14.579 1.00 86.50 135 TYR A O 1
ATOM 1025 N N . ASP A 1 136 ? 3.551 -4.829 -13.731 1.00 88.44 136 ASP A N 1
ATOM 1026 C CA . ASP A 1 136 ? 3.035 -5.231 -15.046 1.00 88.44 136 ASP A CA 1
ATOM 1027 C C . ASP A 1 136 ? 2.667 -4.016 -15.923 1.00 88.44 136 ASP A C 1
ATOM 1029 O O . ASP A 1 136 ? 2.980 -3.988 -17.121 1.00 88.44 136 ASP A O 1
ATOM 1033 N N . ARG A 1 137 ? 2.085 -2.957 -15.335 1.00 89.19 137 ARG A N 1
ATOM 1034 C CA . ARG A 1 137 ? 1.847 -1.673 -16.022 1.00 89.19 137 ARG A CA 1
ATOM 1035 C C . ARG A 1 137 ? 3.160 -1.068 -16.517 1.00 89.19 137 ARG A C 1
ATOM 1037 O O . ARG A 1 137 ? 3.271 -0.769 -17.705 1.00 89.19 137 ARG A O 1
ATOM 1044 N N . TRP A 1 138 ? 4.168 -0.952 -15.656 1.00 86.81 138 TRP A N 1
ATOM 1045 C CA . TRP A 1 138 ? 5.464 -0.381 -16.033 1.00 86.81 138 TRP A CA 1
ATOM 1046 C C . TRP A 1 138 ? 6.204 -1.217 -17.078 1.00 86.81 138 TRP A C 1
ATOM 1048 O O . TRP A 1 138 ? 6.736 -0.668 -18.044 1.00 86.81 138 TRP A O 1
ATOM 1058 N N . PHE A 1 139 ? 6.154 -2.546 -16.988 1.00 86.56 139 PHE A N 1
ATOM 1059 C CA . PHE A 1 139 ? 6.712 -3.419 -18.018 1.00 86.56 139 PHE A CA 1
ATOM 1060 C C . PHE A 1 139 ? 5.978 -3.299 -19.352 1.00 86.56 139 PHE A C 1
ATOM 1062 O O . PHE A 1 139 ? 6.599 -3.430 -20.410 1.00 86.56 139 PHE A O 1
ATOM 1069 N N . ARG A 1 140 ? 4.662 -3.061 -19.356 1.00 88.62 140 ARG A N 1
ATOM 1070 C CA . ARG A 1 140 ? 3.929 -2.740 -20.589 1.00 88.62 140 ARG A CA 1
ATOM 1071 C C . ARG A 1 140 ? 4.394 -1.410 -21.183 1.00 88.62 140 ARG A C 1
ATOM 1073 O O . ARG A 1 140 ? 4.695 -1.388 -22.377 1.00 88.62 140 ARG A O 1
ATOM 1080 N N . THR A 1 141 ? 4.534 -0.362 -20.373 1.00 88.06 141 THR A N 1
ATOM 1081 C CA . THR A 1 141 ? 5.022 0.958 -20.809 1.00 88.06 141 THR A CA 1
ATOM 1082 C C . THR A 1 141 ? 6.419 0.871 -21.423 1.00 88.06 141 THR A C 1
ATOM 1084 O O . THR A 1 141 ? 6.619 1.273 -22.569 1.00 88.06 141 THR A O 1
ATOM 1087 N N . VAL A 1 142 ? 7.366 0.236 -20.724 1.00 87.88 142 VAL A N 1
ATOM 1088 C CA . VAL A 1 142 ? 8.745 0.052 -21.203 1.00 87.88 142 VAL A CA 1
ATOM 1089 C C . VAL A 1 142 ? 8.780 -0.737 -22.514 1.00 87.88 142 VAL A C 1
ATOM 1091 O O . VAL A 1 142 ? 9.473 -0.351 -23.455 1.00 87.88 142 VAL A O 1
ATOM 1094 N N . ARG A 1 143 ? 7.992 -1.816 -22.629 1.00 88.12 143 ARG A N 1
ATOM 1095 C CA . ARG A 1 143 ? 7.867 -2.565 -23.893 1.00 88.12 143 ARG A CA 1
ATOM 1096 C C . ARG A 1 143 ? 7.304 -1.701 -25.022 1.00 88.12 143 ARG A C 1
ATOM 1098 O O . ARG A 1 143 ? 7.718 -1.875 -26.165 1.00 88.12 143 ARG A O 1
ATOM 1105 N N . GLY A 1 144 ? 6.380 -0.792 -24.718 1.00 91.62 144 GLY A N 1
ATOM 1106 C CA . GLY A 1 144 ? 5.865 0.197 -25.663 1.00 91.62 144 GLY A CA 1
ATOM 1107 C C . GLY A 1 144 ? 6.969 1.108 -26.197 1.00 91.62 144 GLY A C 1
ATOM 1108 O O . GLY A 1 144 ? 7.156 1.190 -27.408 1.00 91.62 144 GLY A O 1
ATOM 1109 N N . TRP A 1 145 ? 7.760 1.714 -25.311 1.00 90.06 145 TRP A N 1
ATOM 1110 C CA . TRP A 1 145 ? 8.882 2.578 -25.696 1.00 90.06 145 TRP A CA 1
ATOM 1111 C C . TRP A 1 145 ? 9.924 1.859 -26.554 1.00 90.06 145 TRP A C 1
ATOM 1113 O O . TRP A 1 145 ? 10.355 2.398 -27.571 1.00 90.06 145 TRP A O 1
ATOM 1123 N N . ILE A 1 146 ? 10.266 0.614 -26.210 1.00 89.44 146 ILE A N 1
ATOM 1124 C CA . ILE A 1 146 ? 11.198 -0.198 -27.008 1.00 89.44 146 ILE A CA 1
ATOM 1125 C C . ILE A 1 146 ? 10.668 -0.398 -28.433 1.00 89.44 146 ILE A C 1
ATOM 1127 O O . ILE A 1 146 ? 11.423 -0.268 -29.393 1.00 89.44 146 ILE A O 1
ATOM 1131 N N . ARG A 1 147 ? 9.369 -0.680 -28.594 1.00 92.69 147 ARG A N 1
ATOM 1132 C CA . ARG A 1 147 ? 8.751 -0.840 -29.924 1.00 92.69 147 ARG A CA 1
ATOM 1133 C C . ARG A 1 147 ? 8.766 0.449 -30.742 1.00 92.69 147 ARG A C 1
ATOM 1135 O O . ARG A 1 147 ? 8.826 0.374 -31.962 1.00 92.69 147 ARG A O 1
ATOM 1142 N N . MET A 1 148 ? 8.745 1.606 -30.084 1.00 92.56 148 MET A N 1
ATOM 1143 C CA . MET A 1 148 ? 8.881 2.919 -30.725 1.00 92.56 148 MET A CA 1
ATOM 1144 C C . MET A 1 148 ? 10.343 3.307 -31.010 1.00 92.56 148 MET A C 1
ATOM 1146 O O . MET A 1 148 ? 10.600 4.411 -31.478 1.00 92.56 148 MET A O 1
ATOM 1150 N N . GLY A 1 149 ? 11.305 2.418 -30.742 1.00 92.31 149 GLY A N 1
ATOM 1151 C CA . GLY A 1 149 ? 12.725 2.650 -31.010 1.00 92.31 149 GLY A CA 1
ATOM 1152 C C . GLY A 1 149 ? 13.471 3.392 -29.899 1.00 92.31 149 GLY A C 1
ATOM 1153 O O . GLY A 1 149 ? 14.611 3.802 -30.113 1.00 92.31 149 GLY A O 1
ATOM 1154 N N . ALA A 1 150 ? 12.872 3.559 -28.715 1.00 90.31 150 ALA A N 1
ATOM 1155 C CA . ALA A 1 150 ? 13.557 4.181 -27.588 1.00 90.31 150 ALA A CA 1
ATOM 1156 C C . ALA A 1 150 ? 14.75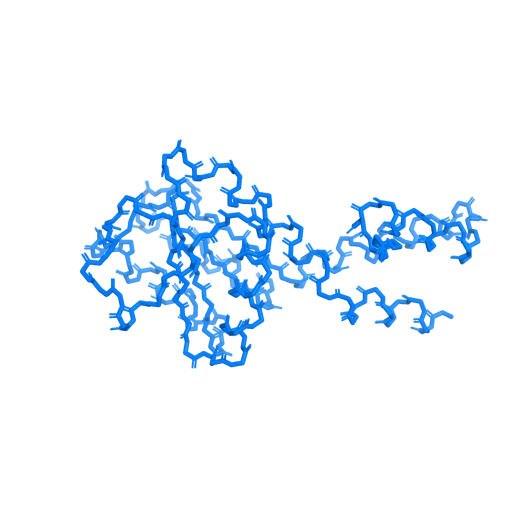2 3.331 -27.128 1.00 90.31 150 ALA A C 1
ATOM 1158 O O . ALA A 1 150 ? 14.671 2.107 -26.986 1.00 90.31 150 ALA A O 1
ATOM 1159 N N . THR A 1 151 ? 15.868 3.998 -26.854 1.00 89.62 151 THR A N 1
ATOM 1160 C CA . THR A 1 151 ? 17.074 3.359 -26.323 1.00 89.62 151 THR A CA 1
ATOM 1161 C C . THR A 1 151 ? 16.961 3.117 -24.819 1.00 89.62 151 THR A C 1
ATOM 1163 O O . THR A 1 151 ? 16.241 3.811 -24.103 1.00 89.62 151 THR A O 1
ATOM 1166 N N . ALA A 1 152 ? 17.759 2.177 -24.311 1.00 83.25 152 ALA A N 1
ATOM 1167 C CA . ALA A 1 152 ? 17.892 1.914 -22.878 1.00 83.25 152 ALA A CA 1
ATOM 1168 C C . ALA A 1 152 ? 18.167 3.180 -22.049 1.00 83.25 152 ALA A C 1
ATOM 1170 O O . ALA A 1 152 ? 17.584 3.358 -20.986 1.00 83.25 152 ALA A O 1
ATOM 1171 N N . LYS A 1 153 ? 19.031 4.072 -22.552 1.00 85.50 153 LYS A N 1
ATOM 1172 C CA . LYS A 1 153 ? 19.396 5.314 -21.864 1.00 85.50 153 LYS A CA 1
ATOM 1173 C C . LYS A 1 153 ? 18.216 6.280 -21.769 1.00 85.50 153 LYS A C 1
ATOM 1175 O O . LYS A 1 153 ? 18.031 6.895 -20.731 1.00 85.50 153 LYS A O 1
ATOM 1180 N N . GLN A 1 154 ? 17.421 6.397 -22.832 1.00 86.69 154 GLN A N 1
ATOM 1181 C CA . GLN A 1 154 ? 16.220 7.237 -22.826 1.00 86.69 154 GLN A CA 1
ATOM 1182 C C . GLN A 1 154 ? 15.179 6.690 -21.852 1.00 86.69 154 GLN A C 1
ATOM 1184 O O . GLN A 1 154 ? 14.673 7.436 -21.029 1.00 86.69 154 GLN A O 1
ATOM 1189 N N . ILE A 1 155 ? 14.935 5.377 -21.879 1.00 85.94 155 ILE A N 1
ATOM 1190 C CA . ILE A 1 155 ? 14.008 4.725 -20.947 1.00 85.94 155 ILE A CA 1
ATOM 1191 C C . ILE A 1 155 ? 14.455 4.932 -19.496 1.00 85.94 155 ILE A C 1
ATOM 1193 O O . ILE A 1 155 ? 13.625 5.233 -18.647 1.00 85.94 155 ILE A O 1
ATOM 1197 N N . GLN A 1 156 ? 15.755 4.808 -19.210 1.00 79.00 156 GLN A N 1
ATOM 1198 C CA . GLN A 1 156 ? 16.278 5.048 -17.867 1.00 79.00 156 GLN A CA 1
ATOM 1199 C C . GLN A 1 156 ? 16.050 6.496 -17.420 1.00 79.00 156 GLN A C 1
ATOM 1201 O O . GLN A 1 156 ? 15.568 6.705 -16.317 1.00 79.00 156 GLN A O 1
ATOM 1206 N N . VAL A 1 157 ? 16.325 7.481 -18.285 1.00 83.94 157 VAL A N 1
ATOM 1207 C CA . VAL A 1 157 ? 16.087 8.903 -17.980 1.00 83.94 157 VAL A CA 1
ATOM 1208 C C . VAL A 1 157 ? 14.611 9.168 -17.671 1.00 83.94 157 VAL A C 1
ATOM 1210 O O . VAL A 1 157 ? 14.318 9.849 -16.694 1.00 83.94 157 VAL A O 1
ATOM 1213 N N . GLU A 1 158 ? 13.689 8.604 -18.452 1.00 85.00 158 GLU A N 1
ATOM 1214 C CA . GLU A 1 158 ? 12.245 8.750 -18.218 1.00 85.00 158 GLU A CA 1
ATOM 1215 C C . GLU A 1 158 ? 11.809 8.129 -16.883 1.00 85.00 158 GLU A C 1
ATOM 1217 O O . GLU A 1 158 ? 11.047 8.731 -16.125 1.00 85.00 158 GLU A O 1
ATOM 1222 N N . LEU A 1 159 ? 12.312 6.932 -16.557 1.00 81.25 159 LEU A N 1
ATOM 1223 C CA . LEU A 1 159 ? 12.022 6.278 -15.278 1.00 81.25 159 LEU A CA 1
ATOM 1224 C C . LEU A 1 159 ? 12.610 7.069 -14.101 1.00 81.25 159 LEU A C 1
ATOM 1226 O O . LEU A 1 159 ? 11.923 7.270 -13.099 1.00 81.25 159 LEU A O 1
ATOM 1230 N N . ASP A 1 160 ? 13.843 7.561 -14.233 1.00 78.88 160 ASP A N 1
ATOM 1231 C CA . ASP A 1 160 ? 14.511 8.349 -13.197 1.00 78.88 160 ASP A CA 1
ATOM 1232 C C . ASP A 1 160 ? 13.756 9.654 -12.912 1.00 78.88 160 ASP A C 1
ATOM 1234 O O . ASP A 1 160 ? 13.561 10.006 -11.748 1.00 78.88 160 ASP A O 1
ATOM 1238 N N . GLN A 1 161 ? 13.280 10.335 -13.960 1.00 80.38 161 GLN A N 1
ATOM 1239 C CA . GLN A 1 161 ? 12.453 11.540 -13.849 1.00 80.38 161 GLN A CA 1
ATOM 1240 C C . GLN A 1 161 ? 11.092 11.245 -13.220 1.00 80.38 161 GLN A C 1
ATOM 1242 O O . GLN A 1 161 ? 10.646 11.978 -12.341 1.00 80.38 161 GLN A O 1
ATOM 1247 N N . THR A 1 162 ? 10.441 10.161 -13.644 1.00 78.94 162 THR A N 1
ATOM 1248 C CA . THR A 1 162 ? 9.094 9.815 -13.175 1.00 78.94 162 THR A CA 1
ATOM 1249 C C . THR A 1 162 ? 9.072 9.481 -11.687 1.00 78.94 162 THR A C 1
ATOM 1251 O O . THR A 1 162 ? 8.153 9.876 -10.973 1.00 78.94 162 THR A O 1
ATOM 1254 N N . PHE A 1 163 ? 10.087 8.767 -11.204 1.00 72.00 163 PHE A N 1
ATOM 1255 C CA . PHE A 1 163 ? 10.148 8.317 -9.813 1.00 72.00 163 PHE A CA 1
ATOM 1256 C C . PHE A 1 163 ? 11.059 9.159 -8.929 1.00 72.00 163 PHE A C 1
ATOM 1258 O O . PHE A 1 163 ? 11.254 8.818 -7.764 1.00 72.00 163 PHE A O 1
ATOM 1265 N N . ASN A 1 164 ? 11.613 10.245 -9.472 1.00 65.50 164 ASN A N 1
ATOM 1266 C CA . ASN A 1 164 ? 12.553 11.113 -8.776 1.00 65.50 164 ASN A CA 1
ATOM 1267 C C . ASN A 1 164 ? 13.722 10.314 -8.152 1.00 65.50 164 ASN A C 1
ATOM 1269 O O . ASN A 1 164 ? 14.166 10.600 -7.043 1.00 65.50 164 ASN A O 1
ATOM 1273 N N . LEU A 1 165 ? 14.197 9.278 -8.860 1.00 53.91 165 LEU A N 1
ATOM 1274 C CA . LEU A 1 165 ? 15.249 8.353 -8.402 1.00 53.91 165 LEU A CA 1
ATOM 1275 C C . LEU A 1 165 ? 16.653 8.970 -8.428 1.00 53.91 165 LEU A C 1
ATOM 1277 O O . LEU A 1 165 ? 17.628 8.323 -8.044 1.00 53.91 165 LEU A O 1
ATOM 1281 N N . THR A 1 166 ? 16.782 10.221 -8.865 1.00 34.72 166 THR A N 1
ATOM 1282 C CA . THR A 1 166 ? 18.021 10.971 -8.701 1.00 34.72 166 THR A CA 1
ATOM 1283 C C . THR A 1 166 ? 18.267 11.248 -7.218 1.00 34.72 166 THR A C 1
ATOM 1285 O O . THR A 1 166 ? 17.422 11.882 -6.583 1.00 34.72 166 THR A O 1
ATOM 1288 N N . PRO A 1 167 ? 19.432 10.858 -6.665 1.00 34.34 167 PRO A N 1
ATOM 1289 C CA . PRO A 1 167 ? 19.844 1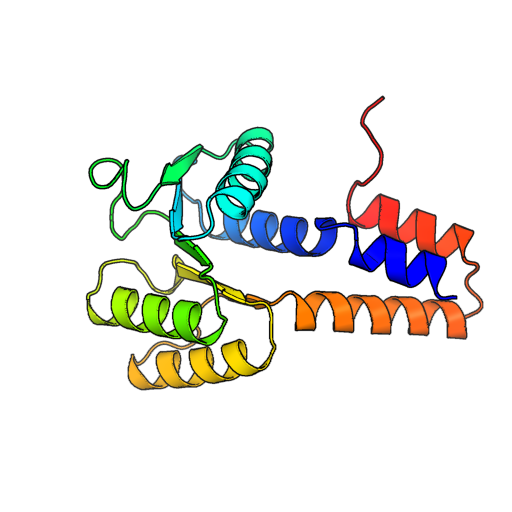1.367 -5.372 1.00 34.34 167 PRO A CA 1
ATOM 1290 C C . PRO A 1 167 ? 19.891 12.890 -5.488 1.00 34.34 167 PRO A C 1
ATOM 1292 O O . PRO A 1 167 ? 20.552 13.424 -6.386 1.00 34.34 167 PRO A O 1
ATOM 1295 N N . THR A 1 168 ? 19.198 13.595 -4.598 1.00 31.77 168 THR A N 1
ATOM 1296 C CA . THR A 1 168 ? 19.581 14.968 -4.272 1.00 31.77 168 THR A CA 1
ATOM 1297 C C . THR A 1 168 ? 21.069 14.934 -3.945 1.00 31.77 168 THR A C 1
ATOM 1299 O O . THR A 1 168 ? 21.475 14.237 -3.015 1.00 31.77 168 THR A O 1
ATOM 1302 N N . LYS A 1 169 ? 21.861 15.577 -4.810 1.00 29.58 169 LYS A N 1
ATOM 1303 C CA . LYS A 1 169 ? 23.300 15.769 -4.624 1.00 29.58 169 LYS A CA 1
ATOM 1304 C C . LYS A 1 169 ? 23.604 16.393 -3.271 1.00 29.58 169 LYS A C 1
ATOM 1306 O O . LYS A 1 169 ? 22.806 17.260 -2.849 1.00 29.58 169 LYS A O 1
#

Radius of gyration: 17.27 Å; chains: 1; bounding box: 45×30×53 Å

InterPro domains:
  IPR046627 Protein of unknown function DUF6739 [PF20524] (67-164)